Protein AF-A0A257TPH6-F1 (afdb_monomer)

Secondary structure (DSSP, 8-state):
--PPPHHHHHHHHSTT-HHHHHHHHHHHHHHHHHHHHHTT--HHHHHHHHHHHHHHHHHHGGG----TTS-HHHHHHHHHHHHHHHHHHS-STT-SS----------HHHHHHHHHHHHHHHHHHHHTGGGS-HHHHHHHHHHHHH---HHHHHHHTT--HHHHHHHHHTTT-

pLDDT: mean 80.3, std 13.74, range [33.44, 95.75]

Radius of gyration: 19.5 Å; Cα contacts (8 Å, |Δi|>4): 98; chains: 1; bounding box: 46×44×51 Å

Foldseek 3Di:
DPAPPPVLLVLLLDPPSVVSVVVVCVLVLVLQLQLCVLQPDDNVRSNVLSVQLSVVCNVCSNVDDDDPVQGPLNVSLVSSVVSVVVVVPPPPPPDPPPDPPPPPRPPSVVSSVVSNVLSVVVVVLVVCLVVDDVLLSQLVCCCSVVVDDSVVSCVVSVHDSVVSVVRVVVVVD

Sequence (173 aa):
MDTTPITLLERLRTPGDEDAWRQLVALVTPLLLAWARRVGMRREDAADLAQDVLAVLVQKLPTFDYDPAQSFRAWLKTIAMNKWRERLRRPAAQSLDGHLDRLAAPDAEAAWENEYRFQLVLRAFEAIKDDFQPRTWQACRELVVRGRDVNQVTAELGMSADALRKELEGMLE

Nearest PDB structures (foldseek):
  2q1z-assembly1_A  TM=4.592E-01  e=8.677E-03  Cereibacter sphaeroides 2.4.1
  2q1z-assembly2_C  TM=4.893E-01  e=1.799E-02  Cereibacter sphaeroides 2.4.1
  8x6g-assembly1_H  TM=4.979E-01  e=1.604E-01  Staphylococcus aureus
  7xl3-assembly1_F  TM=4.632E-01  e=4.453E-01  Pseudomonas aeruginosa PAO1

Structure (mmCIF, N/CA/C/O backbone):
data_AF-A0A257TPH6-F1
#
_entry.id   AF-A0A257TPH6-F1
#
loop_
_atom_site.group_PDB
_atom_site.id
_atom_site.type_symbol
_atom_site.label_atom_id
_atom_site.label_alt_id
_atom_site.label_comp_id
_atom_site.label_asym_id
_atom_site.label_entity_id
_atom_site.label_seq_id
_atom_site.pdbx_PDB_ins_code
_atom_site.Cartn_x
_atom_site.Cartn_y
_atom_site.Cartn_z
_atom_site.occupancy
_atom_site.B_iso_or_e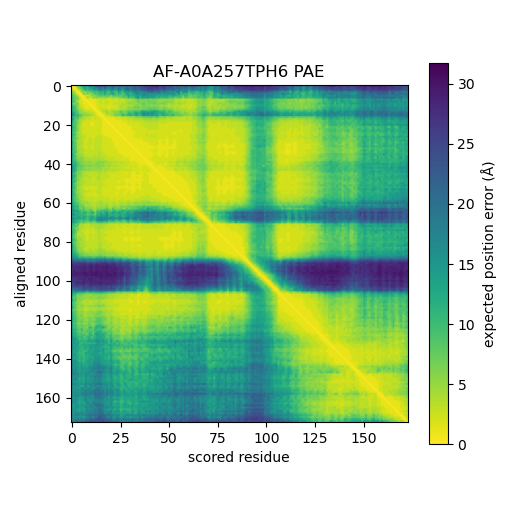quiv
_atom_site.auth_seq_id
_atom_site.auth_comp_id
_atom_site.auth_asym_id
_atom_site.auth_atom_id
_atom_site.pdbx_PDB_model_num
ATOM 1 N N . MET A 1 1 ? 9.551 -7.840 11.491 1.00 33.44 1 MET A N 1
ATOM 2 C CA . MET A 1 1 ? 9.971 -8.468 10.218 1.00 33.44 1 MET A CA 1
ATOM 3 C C . MET A 1 1 ? 8.707 -8.639 9.398 1.00 33.44 1 MET A C 1
ATOM 5 O O . MET A 1 1 ? 8.120 -9.709 9.403 1.00 33.44 1 MET A O 1
ATOM 9 N N . ASP A 1 2 ? 8.244 -7.566 8.757 1.00 48.28 2 ASP A N 1
ATOM 10 C CA . ASP A 1 2 ? 6.961 -7.584 8.039 1.00 48.28 2 ASP A CA 1
ATOM 11 C C . ASP A 1 2 ? 7.231 -7.917 6.580 1.00 48.28 2 ASP A C 1
ATOM 13 O O . ASP A 1 2 ? 7.158 -7.079 5.675 1.00 48.28 2 ASP A O 1
ATOM 17 N N . THR A 1 3 ? 7.701 -9.145 6.409 1.00 53.28 3 THR A N 1
ATOM 18 C CA . THR A 1 3 ? 8.107 -9.738 5.147 1.00 53.28 3 THR A CA 1
ATOM 19 C C . THR A 1 3 ? 6.836 -10.140 4.411 1.00 53.28 3 THR A C 1
ATOM 21 O O . THR A 1 3 ? 5.959 -10.783 4.983 1.00 53.28 3 THR A O 1
ATOM 24 N N . THR A 1 4 ? 6.713 -9.772 3.133 1.00 63.94 4 THR A N 1
ATOM 25 C CA . THR A 1 4 ? 5.775 -10.478 2.246 1.00 63.94 4 THR A CA 1
ATOM 26 C C . THR A 1 4 ? 6.001 -11.976 2.448 1.00 63.94 4 THR A C 1
ATOM 28 O O . THR A 1 4 ? 7.172 -12.368 2.424 1.00 63.94 4 THR A O 1
ATOM 31 N N . PRO A 1 5 ? 4.956 -12.782 2.725 1.00 67.75 5 PRO A N 1
ATOM 32 C CA . PRO A 1 5 ? 5.153 -14.172 3.107 1.00 67.75 5 PRO A CA 1
ATOM 33 C C . PRO A 1 5 ? 6.067 -14.852 2.094 1.00 67.75 5 PRO A C 1
ATOM 35 O O . PRO A 1 5 ? 5.827 -14.753 0.891 1.00 67.75 5 PRO A O 1
ATOM 38 N N . ILE A 1 6 ? 7.129 -15.499 2.575 1.00 68.50 6 ILE A N 1
ATOM 39 C CA . ILE A 1 6 ? 8.114 -16.182 1.721 1.00 68.50 6 ILE A CA 1
ATOM 40 C C . ILE A 1 6 ? 7.392 -17.154 0.774 1.00 68.50 6 ILE A C 1
ATOM 42 O O . ILE A 1 6 ? 7.672 -17.181 -0.420 1.00 68.50 6 ILE A O 1
ATOM 46 N N . THR A 1 7 ? 6.343 -17.806 1.281 1.00 76.19 7 THR A N 1
ATOM 47 C CA . THR A 1 7 ? 5.446 -18.690 0.529 1.00 76.19 7 THR A CA 1
ATOM 48 C C . THR A 1 7 ? 4.732 -18.010 -0.645 1.00 76.19 7 THR A C 1
ATOM 50 O O . THR A 1 7 ? 4.497 -18.647 -1.668 1.00 76.19 7 THR A O 1
ATOM 53 N N . LEU A 1 8 ? 4.395 -16.718 -0.555 1.00 81.31 8 LEU A N 1
ATOM 54 C CA . LEU A 1 8 ? 3.808 -15.971 -1.671 1.00 81.31 8 LEU A CA 1
ATOM 55 C C . LEU A 1 8 ? 4.863 -15.657 -2.740 1.00 81.31 8 LEU A C 1
ATOM 57 O O . LEU A 1 8 ? 4.587 -15.800 -3.928 1.00 81.31 8 LEU A O 1
ATOM 61 N N . LEU A 1 9 ? 6.069 -15.252 -2.330 1.00 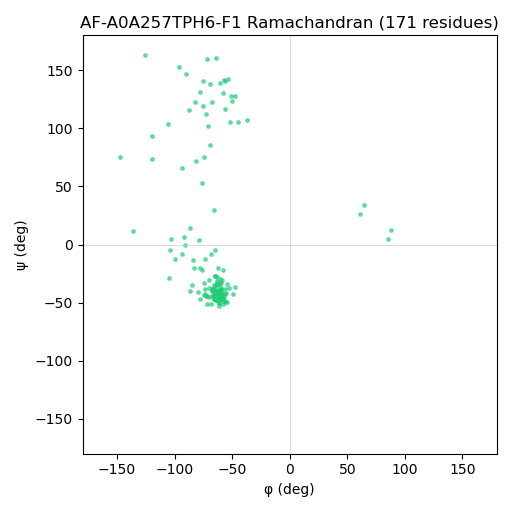80.25 9 LEU A N 1
ATOM 62 C CA . LEU A 1 9 ? 7.167 -14.954 -3.257 1.00 80.25 9 LEU A CA 1
ATOM 63 C C . LEU A 1 9 ? 7.630 -16.204 -4.014 1.00 80.25 9 LEU A C 1
ATOM 65 O O . LEU A 1 9 ? 7.891 -16.128 -5.211 1.00 80.25 9 LEU A O 1
ATOM 69 N N . GLU A 1 10 ? 7.672 -17.358 -3.350 1.00 81.50 10 GLU A N 1
ATOM 70 C CA . GLU A 1 10 ? 7.958 -18.651 -3.980 1.00 81.50 10 GLU A CA 1
ATOM 71 C C . GLU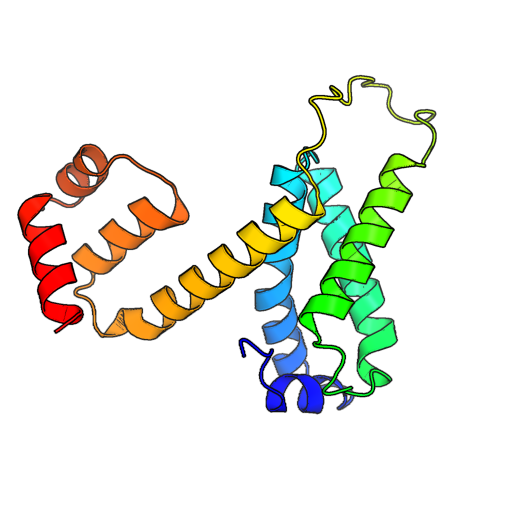 A 1 10 ? 6.892 -19.027 -5.015 1.00 81.50 10 GLU A C 1
ATOM 73 O O . GLU A 1 10 ? 7.219 -19.386 -6.147 1.00 81.50 10 GLU A O 1
ATOM 78 N N . ARG A 1 11 ? 5.610 -18.876 -4.667 1.00 84.56 11 ARG A N 1
ATOM 79 C CA . ARG A 1 11 ? 4.493 -19.148 -5.582 1.00 84.56 11 ARG A CA 1
ATOM 80 C C . ARG A 1 11 ? 4.503 -18.252 -6.817 1.00 84.56 11 ARG A C 1
ATOM 82 O O . ARG A 1 11 ? 4.284 -18.742 -7.918 1.00 84.56 11 ARG A O 1
ATOM 89 N N . LEU A 1 12 ? 4.852 -16.973 -6.666 1.00 84.31 12 LEU A N 1
ATOM 90 C CA . LEU A 1 12 ? 4.974 -16.021 -7.780 1.00 84.31 12 LEU A CA 1
ATOM 91 C C . LEU A 1 12 ? 6.061 -16.394 -8.803 1.00 84.31 12 LEU A C 1
ATOM 93 O O . LEU A 1 12 ? 6.011 -15.921 -9.939 1.00 84.31 12 LEU A O 1
ATOM 97 N N . ARG A 1 13 ? 7.032 -17.239 -8.429 1.00 81.19 13 ARG A N 1
ATOM 98 C CA . ARG A 1 13 ? 8.037 -17.777 -9.361 1.00 81.19 13 ARG A CA 1
ATOM 99 C C . ARG A 1 13 ? 7.491 -18.913 -10.220 1.00 81.19 13 ARG A C 1
ATOM 101 O O . ARG A 1 13 ? 8.064 -19.199 -11.268 1.00 81.19 13 ARG A O 1
ATOM 108 N N . THR A 1 14 ? 6.407 -19.555 -9.790 1.00 80.81 14 THR A N 1
ATOM 109 C CA . THR A 1 14 ? 5.763 -20.624 -10.553 1.00 80.81 14 THR A CA 1
ATOM 110 C C . THR A 1 14 ? 4.981 -20.003 -11.712 1.00 80.81 14 THR A C 1
ATOM 112 O O . THR A 1 14 ? 4.067 -19.206 -11.475 1.00 80.81 14 THR A O 1
ATOM 115 N N . PRO A 1 15 ? 5.307 -20.331 -12.976 1.00 76.81 15 PRO A N 1
ATOM 116 C CA . PRO A 1 15 ? 4.555 -19.823 -14.115 1.00 76.81 15 PRO A CA 1
ATOM 117 C C . PRO A 1 15 ? 3.078 -20.220 -14.011 1.00 76.81 15 PRO A C 1
ATOM 119 O O . PRO A 1 15 ? 2.764 -21.387 -13.797 1.00 76.81 15 PRO A O 1
ATOM 122 N N . GLY A 1 16 ? 2.176 -19.253 -14.183 1.00 78.12 16 GLY A N 1
ATOM 123 C CA . GLY A 1 16 ? 0.733 -19.508 -14.222 1.00 78.12 16 GLY A CA 1
ATOM 124 C C . GLY A 1 16 ? 0.010 -19.560 -12.869 1.00 78.12 16 GLY A C 1
ATOM 125 O O . GLY A 1 16 ? -1.190 -19.818 -12.871 1.00 78.12 16 GLY A O 1
ATOM 126 N N . ASP A 1 17 ? 0.662 -19.280 -11.730 1.00 86.75 17 ASP A N 1
ATOM 127 C CA . ASP A 1 17 ? -0.044 -19.121 -10.440 1.00 86.75 17 ASP A CA 1
ATOM 128 C C . ASP A 1 17 ? -0.781 -17.768 -10.384 1.00 86.75 17 ASP A C 1
ATOM 130 O O . ASP A 1 17 ? -0.344 -16.795 -9.763 1.00 86.75 17 ASP A O 1
ATOM 134 N N . GLU A 1 18 ? -1.908 -17.685 -11.091 1.00 87.94 18 GLU A N 1
ATOM 135 C CA . GLU A 1 18 ? -2.722 -16.471 -11.161 1.00 87.94 18 GLU A CA 1
ATOM 136 C C . GLU A 1 18 ? -3.245 -16.021 -9.792 1.00 87.94 18 GLU A C 1
ATOM 138 O O . GLU A 1 18 ? -3.435 -14.825 -9.575 1.00 87.94 18 GLU A O 1
ATOM 143 N N . ASP A 1 19 ? -3.473 -16.949 -8.859 1.00 89.00 19 ASP A N 1
ATOM 144 C CA . ASP A 1 19 ? -3.924 -16.622 -7.506 1.00 89.00 19 ASP A CA 1
ATOM 145 C C . ASP A 1 19 ? -2.851 -15.877 -6.721 1.00 89.00 19 ASP A C 1
ATOM 147 O O . ASP A 1 19 ? -3.147 -14.866 -6.079 1.00 89.00 19 ASP A O 1
ATOM 151 N N . ALA A 1 20 ? -1.599 -16.327 -6.798 1.00 86.31 20 ALA A N 1
ATOM 152 C CA . ALA A 1 20 ? -0.478 -15.618 -6.194 1.00 86.31 20 ALA A CA 1
ATOM 153 C C . ALA A 1 20 ? -0.333 -14.208 -6.790 1.00 86.31 20 ALA A C 1
ATOM 155 O O . ALA A 1 20 ? -0.144 -13.236 -6.052 1.00 86.31 20 ALA A O 1
ATOM 156 N N . TRP A 1 21 ? -0.514 -14.065 -8.106 1.00 88.75 21 TRP A N 1
ATOM 157 C CA . TRP A 1 21 ? -0.517 -12.760 -8.772 1.00 88.75 21 TRP A CA 1
ATOM 158 C C . TRP A 1 21 ? -1.682 -11.869 -8.333 1.00 88.75 21 TRP A C 1
ATOM 160 O O . TRP A 1 21 ? -1.463 -10.695 -8.026 1.00 88.75 21 TRP A O 1
ATOM 170 N N . ARG A 1 22 ? -2.904 -12.407 -8.229 1.00 90.31 22 ARG A N 1
ATOM 171 C CA . ARG A 1 22 ? -4.072 -11.678 -7.704 1.00 90.31 22 ARG A CA 1
ATOM 172 C C . ARG A 1 22 ? -3.815 -11.166 -6.290 1.00 90.31 22 ARG A C 1
ATOM 174 O O . ARG A 1 22 ? -4.081 -9.997 -6.008 1.00 90.31 22 ARG A O 1
ATOM 181 N N . GLN A 1 23 ? -3.250 -12.008 -5.425 1.00 88.25 23 GLN A N 1
ATOM 182 C CA . GLN A 1 23 ? -2.881 -11.619 -4.064 1.00 88.25 23 GLN A CA 1
ATOM 183 C C . GLN A 1 23 ? -1.828 -10.509 -4.072 1.00 88.25 23 GLN A C 1
ATOM 185 O O . GLN A 1 23 ? -2.017 -9.488 -3.416 1.00 88.25 23 GLN A O 1
ATOM 190 N N . LEU A 1 24 ? -0.760 -10.639 -4.861 1.00 88.19 24 LEU A N 1
ATOM 191 C CA . LEU A 1 24 ? 0.267 -9.603 -4.964 1.00 88.19 24 LEU A CA 1
ATOM 192 C C . LEU A 1 24 ? -0.309 -8.256 -5.418 1.00 88.19 24 LEU A C 1
ATOM 194 O O . LEU A 1 24 ? -0.020 -7.225 -4.809 1.00 88.19 24 LEU A O 1
ATOM 198 N N . VAL A 1 25 ? -1.131 -8.255 -6.468 1.00 90.81 25 VAL A N 1
ATOM 199 C CA . VAL A 1 25 ? -1.758 -7.039 -7.004 1.00 90.81 25 VAL A CA 1
ATOM 200 C C . VAL A 1 25 ? -2.652 -6.385 -5.950 1.00 90.81 25 VAL A C 1
ATOM 202 O O . VAL A 1 25 ? -2.573 -5.168 -5.767 1.00 90.81 25 VAL A O 1
ATOM 205 N N . ALA A 1 26 ? -3.441 -7.171 -5.212 1.00 88.31 26 ALA A N 1
ATOM 206 C CA . ALA A 1 26 ? -4.276 -6.676 -4.118 1.00 88.31 26 ALA A CA 1
ATOM 207 C C . ALA A 1 26 ? -3.450 -6.064 -2.971 1.00 88.31 26 ALA A C 1
ATOM 209 O O . ALA A 1 26 ? -3.891 -5.108 -2.335 1.00 88.31 26 ALA A O 1
ATOM 210 N N . LEU A 1 27 ? -2.234 -6.566 -2.732 1.00 86.31 27 LEU A N 1
ATOM 211 C CA . LEU A 1 27 ? -1.329 -6.027 -1.717 1.00 86.31 27 LEU A CA 1
ATOM 212 C C . LEU A 1 27 ? -0.629 -4.742 -2.193 1.00 86.31 27 LEU A C 1
ATOM 214 O O . LEU A 1 27 ? -0.540 -3.763 -1.452 1.00 86.31 27 LEU A O 1
ATOM 218 N N . VAL A 1 28 ? -0.097 -4.731 -3.411 1.00 89.50 28 VAL A N 1
ATOM 219 C CA . VAL A 1 28 ? 0.806 -3.669 -3.878 1.00 89.50 28 VAL A CA 1
ATOM 220 C C . VAL A 1 28 ? 0.045 -2.462 -4.427 1.00 89.50 28 VAL A C 1
ATOM 222 O O . VAL A 1 28 ? 0.470 -1.326 -4.223 1.00 89.50 28 VAL A O 1
ATOM 225 N N . THR A 1 29 ? -1.098 -2.671 -5.080 1.00 92.75 29 THR A N 1
ATOM 226 C CA . THR A 1 29 ? -1.828 -1.583 -5.754 1.00 92.75 29 THR A CA 1
ATOM 227 C C . THR A 1 29 ? -2.303 -0.487 -4.791 1.00 92.75 29 THR A C 1
ATOM 229 O O . THR A 1 29 ? -2.040 0.684 -5.074 1.00 92.75 29 THR A O 1
ATOM 232 N N . PRO A 1 30 ? -2.942 -0.793 -3.640 1.00 91.12 30 PRO A N 1
ATOM 233 C CA . PRO A 1 30 ? -3.385 0.242 -2.702 1.00 91.12 30 PRO A CA 1
ATOM 234 C C . PRO A 1 30 ? -2.222 1.076 -2.152 1.00 91.12 30 PRO A C 1
ATOM 236 O O . PRO A 1 30 ? -2.322 2.301 -2.114 1.00 91.12 30 PRO A O 1
ATOM 239 N N . LEU A 1 31 ? -1.100 0.421 -1.823 1.00 92.62 31 LEU A N 1
ATOM 240 C CA . LEU A 1 31 ? 0.140 1.065 -1.379 1.00 92.62 31 LEU A CA 1
ATOM 241 C C . LEU A 1 31 ? 0.657 2.061 -2.423 1.00 92.62 31 LEU A C 1
ATOM 243 O O . LEU A 1 31 ? 0.916 3.216 -2.092 1.00 92.62 31 LEU A O 1
ATOM 247 N N . LEU A 1 32 ? 0.775 1.638 -3.687 1.00 94.19 32 LEU A N 1
ATOM 248 C CA . LEU A 1 32 ? 1.278 2.495 -4.764 1.00 94.19 32 LEU A CA 1
ATOM 249 C C . LEU A 1 32 ? 0.370 3.701 -5.004 1.00 94.19 32 LEU A C 1
ATOM 251 O O . LEU A 1 32 ? 0.862 4.823 -5.087 1.00 94.19 32 LEU A O 1
ATOM 255 N N . LEU A 1 33 ? -0.946 3.490 -5.078 1.00 93.44 33 LEU A N 1
ATOM 256 C CA . LEU A 1 33 ? -1.906 4.565 -5.333 1.00 93.44 33 LEU A CA 1
ATOM 257 C C . LEU A 1 33 ? -1.956 5.582 -4.189 1.00 93.44 33 LEU A C 1
ATOM 259 O O . LEU A 1 33 ? -2.040 6.785 -4.438 1.00 93.44 33 LEU A O 1
ATOM 263 N N . ALA A 1 34 ? -1.929 5.118 -2.940 1.00 90.31 34 ALA A N 1
ATOM 264 C CA . ALA A 1 34 ? -1.965 5.993 -1.776 1.00 90.31 34 ALA A CA 1
ATOM 265 C C . ALA A 1 34 ? -0.659 6.780 -1.622 1.00 90.31 34 ALA A C 1
ATOM 267 O O . ALA A 1 34 ? -0.696 8.002 -1.458 1.00 90.31 34 ALA A O 1
ATOM 268 N N . TRP A 1 35 ? 0.489 6.114 -1.774 1.00 93.75 35 TRP A N 1
ATOM 269 C CA . TRP A 1 35 ? 1.788 6.778 -1.782 1.00 93.75 35 TRP A CA 1
ATOM 270 C C . TRP A 1 35 ? 1.875 7.818 -2.904 1.00 93.75 35 TRP A C 1
ATOM 272 O O . TRP A 1 35 ? 2.262 8.958 -2.651 1.00 93.75 35 TRP A O 1
ATOM 282 N N . ALA A 1 36 ? 1.443 7.463 -4.117 1.00 91.44 36 ALA A N 1
ATOM 283 C CA . ALA A 1 36 ? 1.484 8.354 -5.267 1.00 91.44 36 ALA A CA 1
ATOM 284 C C . ALA A 1 36 ? 0.686 9.648 -5.037 1.00 91.44 36 ALA A C 1
ATOM 286 O O . ALA A 1 36 ? 1.171 10.746 -5.310 1.00 91.44 36 ALA A O 1
ATOM 287 N N . ARG A 1 37 ? -0.516 9.531 -4.463 1.00 88.75 37 ARG A N 1
ATOM 288 C CA . ARG A 1 37 ? -1.326 10.695 -4.074 1.00 88.75 37 ARG A CA 1
ATOM 289 C C . ARG A 1 37 ? -0.638 11.539 -3.005 1.00 88.75 37 ARG A C 1
ATOM 291 O O . ARG A 1 37 ? -0.665 12.760 -3.102 1.00 88.75 37 ARG A O 1
ATOM 298 N N . ARG A 1 38 ? 0.007 10.913 -2.012 1.00 86.88 38 ARG A N 1
ATOM 299 C CA . ARG A 1 38 ? 0.738 11.645 -0.963 1.00 86.88 38 ARG A CA 1
ATOM 300 C C . ARG A 1 38 ? 1.914 12.446 -1.504 1.00 86.88 38 ARG A C 1
ATOM 302 O O . ARG A 1 38 ? 2.176 13.518 -0.980 1.00 86.88 38 ARG A O 1
ATOM 309 N N . VAL A 1 39 ? 2.588 11.968 -2.548 1.00 88.38 39 VAL A N 1
ATOM 310 C CA . VAL A 1 39 ? 3.670 12.719 -3.212 1.00 88.38 39 VAL A CA 1
ATOM 311 C C . VAL A 1 39 ? 3.163 13.679 -4.299 1.00 88.38 39 VAL A C 1
ATOM 313 O O . VAL A 1 39 ? 3.955 14.175 -5.096 1.00 88.38 39 VAL A O 1
ATOM 316 N N . GLY A 1 40 ? 1.854 13.953 -4.332 1.00 85.25 40 GLY A N 1
ATOM 317 C CA . GLY A 1 40 ? 1.250 15.000 -5.157 1.00 85.25 40 GLY A CA 1
ATOM 318 C C . GLY A 1 40 ? 0.849 14.583 -6.574 1.00 85.25 40 GLY A C 1
ATOM 319 O O . GLY A 1 40 ? 0.549 15.452 -7.388 1.00 85.25 40 GLY A O 1
ATOM 320 N N . MET A 1 41 ? 0.827 13.287 -6.909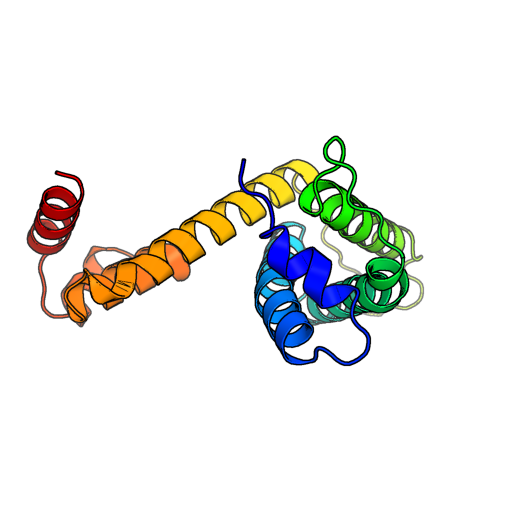 1.00 87.81 41 MET A N 1
ATOM 321 C CA . MET A 1 41 ? 0.350 12.857 -8.230 1.00 87.81 41 MET A CA 1
ATOM 322 C C . MET A 1 41 ? -1.173 12.928 -8.340 1.00 87.81 41 MET A C 1
ATOM 324 O O . MET A 1 41 ? -1.910 12.541 -7.426 1.00 87.81 41 MET A O 1
ATOM 328 N N . ARG A 1 42 ? -1.644 13.354 -9.518 1.00 87.69 42 ARG A N 1
ATOM 329 C CA . ARG A 1 42 ? -3.057 13.265 -9.895 1.00 87.69 42 ARG A CA 1
ATOM 330 C C . ARG A 1 42 ? -3.484 11.802 -9.984 1.00 87.69 42 ARG A C 1
ATOM 332 O O . ARG A 1 42 ? -2.667 10.893 -10.111 1.00 87.69 42 ARG A O 1
ATOM 339 N N . ARG A 1 43 ? -4.796 11.568 -9.920 1.00 84.50 43 ARG A N 1
ATOM 340 C CA . ARG A 1 43 ? -5.371 10.215 -9.906 1.00 84.50 43 ARG A CA 1
ATOM 341 C C . ARG A 1 43 ? -4.946 9.372 -11.114 1.00 84.50 43 ARG A C 1
ATOM 343 O O . ARG A 1 43 ? -4.654 8.196 -10.928 1.00 84.50 43 ARG A O 1
ATOM 350 N N . GLU A 1 44 ? -4.938 9.966 -12.302 1.00 87.06 44 GLU A N 1
ATOM 351 C CA . GLU A 1 44 ? -4.562 9.305 -13.559 1.00 87.06 44 GLU A CA 1
ATOM 352 C C . GLU A 1 44 ? -3.068 8.968 -13.563 1.00 87.06 44 GLU A C 1
ATOM 354 O O . GLU A 1 44 ? -2.699 7.803 -13.671 1.00 87.06 44 GLU A O 1
ATOM 359 N N . ASP A 1 45 ? -2.223 9.957 -13.255 1.00 88.19 45 ASP A N 1
ATOM 360 C CA . ASP A 1 45 ? -0.771 9.783 -13.142 1.00 88.19 45 ASP A CA 1
ATOM 361 C C . ASP A 1 45 ? -0.384 8.696 -12.116 1.00 88.19 45 ASP A C 1
ATOM 363 O O . ASP A 1 45 ? 0.549 7.920 -12.335 1.00 88.19 45 ASP A O 1
ATOM 367 N N . ALA A 1 46 ? -1.116 8.616 -10.999 1.00 90.81 46 ALA A N 1
ATOM 368 C CA . ALA A 1 46 ? -0.932 7.594 -9.972 1.00 90.81 46 ALA A CA 1
ATOM 369 C C . ALA A 1 46 ? -1.319 6.188 -10.459 1.00 90.81 46 ALA A C 1
ATOM 371 O O . ALA A 1 46 ? -0.643 5.216 -10.116 1.00 90.81 46 ALA A O 1
ATOM 372 N N . ALA A 1 47 ? -2.398 6.068 -11.239 1.00 91.25 47 ALA A N 1
ATOM 373 C CA . ALA A 1 47 ? -2.826 4.795 -11.812 1.00 91.25 47 ALA A CA 1
ATOM 374 C C . ALA A 1 47 ? -1.811 4.285 -12.841 1.00 91.25 47 ALA A C 1
ATOM 376 O O . ALA A 1 47 ? -1.408 3.123 -12.772 1.00 91.25 47 ALA A O 1
ATOM 377 N N . ASP A 1 48 ? -1.326 5.164 -13.715 1.00 93.19 48 ASP A N 1
ATOM 378 C CA . ASP A 1 48 ? -0.315 4.816 -14.712 1.00 93.19 48 ASP A CA 1
ATOM 379 C C . ASP A 1 48 ? 1.010 4.419 -14.053 1.00 93.19 48 ASP A C 1
ATOM 381 O O . ASP A 1 48 ? 1.658 3.456 -14.458 1.00 93.19 48 ASP A O 1
ATOM 385 N N . LEU A 1 49 ? 1.417 5.130 -12.996 1.00 94.12 49 LEU A N 1
ATOM 386 C CA . LEU A 1 49 ? 2.592 4.756 -12.215 1.00 94.12 49 LEU A CA 1
ATOM 387 C C . LEU A 1 49 ? 2.435 3.360 -11.604 1.00 94.12 49 LEU A C 1
ATOM 389 O O . LEU A 1 49 ? 3.379 2.570 -11.629 1.00 94.12 49 LEU A O 1
ATOM 393 N N . ALA A 1 50 ? 1.263 3.052 -11.044 1.00 94.81 50 ALA A N 1
ATOM 394 C CA . ALA A 1 50 ? 1.006 1.738 -10.474 1.00 94.81 50 ALA A CA 1
ATOM 395 C C . ALA A 1 50 ? 1.107 0.641 -11.544 1.00 94.81 50 ALA A C 1
ATOM 397 O O . ALA A 1 50 ? 1.743 -0.384 -11.298 1.00 94.81 50 ALA A O 1
ATOM 398 N N . GLN A 1 51 ? 0.564 0.876 -12.741 1.00 94.12 51 GLN A N 1
ATOM 399 C CA . GLN A 1 51 ? 0.696 -0.041 -13.875 1.00 94.12 51 GLN A CA 1
ATOM 400 C C . GLN A 1 51 ? 2.157 -0.243 -14.292 1.00 94.12 51 GLN A C 1
ATOM 402 O O . G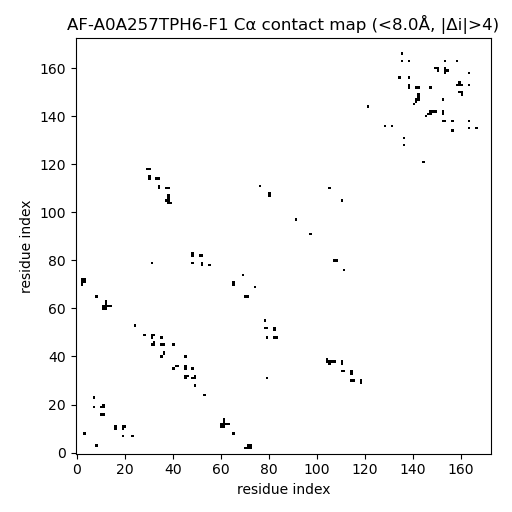LN A 1 51 ? 2.584 -1.385 -14.441 1.00 94.12 51 GLN A O 1
ATOM 407 N N . ASP A 1 52 ? 2.947 0.828 -14.406 1.00 95.75 52 ASP A N 1
ATOM 408 C CA . ASP A 1 52 ? 4.371 0.736 -14.749 1.00 95.75 52 ASP A CA 1
ATOM 409 C C . ASP A 1 52 ? 5.155 -0.107 -13.738 1.00 95.75 52 ASP A C 1
ATOM 411 O O . ASP A 1 52 ? 6.006 -0.917 -14.112 1.00 95.75 52 ASP A O 1
ATOM 415 N N . VAL A 1 53 ? 4.890 0.083 -12.443 1.00 95.56 53 VAL A N 1
ATOM 416 C CA . VAL A 1 53 ? 5.535 -0.696 -11.380 1.00 95.56 53 VAL A CA 1
ATOM 417 C C . VAL A 1 53 ? 5.108 -2.161 -11.466 1.00 95.56 53 VAL A C 1
ATOM 419 O O . VAL A 1 53 ? 5.968 -3.039 -11.437 1.00 95.56 53 VAL A O 1
ATOM 422 N N . LEU A 1 54 ? 3.810 -2.440 -11.620 1.00 93.62 54 LEU A N 1
ATOM 423 C CA . LEU A 1 54 ? 3.289 -3.802 -11.771 1.00 93.62 54 LEU A CA 1
ATOM 424 C C . LEU A 1 54 ? 3.872 -4.504 -13.007 1.00 93.62 54 LEU A C 1
ATOM 426 O O . LEU A 1 54 ? 4.242 -5.672 -12.921 1.00 93.62 54 LEU A O 1
ATOM 430 N N . ALA A 1 55 ? 4.041 -3.796 -14.126 1.00 94.50 55 ALA A N 1
ATOM 431 C CA . ALA A 1 55 ? 4.678 -4.332 -15.326 1.00 94.50 55 ALA A CA 1
ATOM 432 C C . ALA A 1 55 ? 6.141 -4.734 -15.070 1.00 94.50 55 ALA A C 1
ATOM 434 O O . ALA A 1 55 ? 6.577 -5.802 -15.506 1.00 94.50 55 ALA A O 1
ATOM 435 N N . VAL A 1 56 ? 6.893 -3.928 -14.310 1.00 93.25 56 VAL A N 1
ATOM 436 C CA . VAL A 1 56 ? 8.259 -4.287 -13.888 1.00 93.25 56 VAL A CA 1
ATOM 437 C C . VAL A 1 56 ? 8.245 -5.521 -12.986 1.00 93.25 56 VAL A C 1
ATOM 439 O O . VAL A 1 56 ? 9.089 -6.400 -13.156 1.00 93.25 56 VAL A O 1
ATOM 442 N N . LEU A 1 57 ? 7.289 -5.620 -12.057 1.00 90.56 57 LEU A N 1
ATOM 443 C CA . LEU A 1 57 ? 7.154 -6.793 -11.192 1.00 90.56 57 LEU A CA 1
ATOM 444 C C . LEU A 1 57 ? 6.903 -8.061 -12.011 1.00 90.56 57 LEU A C 1
ATOM 446 O O . LEU A 1 57 ? 7.622 -9.032 -11.812 1.00 90.56 57 LEU A O 1
ATOM 450 N N . VAL A 1 58 ? 5.979 -8.041 -12.976 1.00 89.06 58 VAL A N 1
ATOM 451 C CA . VAL A 1 58 ? 5.712 -9.179 -13.881 1.00 89.06 58 VAL A CA 1
ATOM 452 C C . VAL A 1 58 ? 6.973 -9.635 -14.614 1.00 89.06 58 VAL A C 1
ATOM 454 O O . VAL A 1 58 ? 7.232 -10.831 -14.713 1.00 89.06 58 VAL A O 1
ATOM 457 N N . GLN A 1 59 ? 7.797 -8.697 -15.082 1.00 89.06 59 GLN A N 1
ATOM 458 C CA . GLN A 1 59 ? 9.025 -9.021 -15.811 1.00 89.06 59 GLN A CA 1
ATOM 459 C C . GLN A 1 59 ? 10.157 -9.536 -14.913 1.00 89.06 59 GLN A C 1
ATOM 461 O O . GLN A 1 59 ? 10.988 -10.316 -15.371 1.00 89.06 59 GLN A O 1
ATOM 466 N N . LYS A 1 60 ? 10.248 -9.057 -13.667 1.00 87.44 60 LYS A N 1
ATOM 467 C CA . LYS A 1 60 ? 11.420 -9.279 -12.805 1.00 87.44 60 LYS A CA 1
ATOM 468 C C . LYS A 1 60 ? 11.201 -10.307 -11.700 1.00 87.44 60 LYS A C 1
ATOM 470 O O . LYS A 1 60 ? 12.172 -10.949 -11.313 1.00 87.44 60 LYS A O 1
ATOM 475 N N . LEU A 1 61 ? 9.972 -10.481 -11.207 1.00 83.81 61 LEU A N 1
ATOM 476 C CA . LEU A 1 61 ? 9.650 -11.429 -10.132 1.00 83.81 61 LEU A CA 1
ATOM 477 C C . LEU A 1 61 ? 9.964 -12.893 -10.458 1.00 83.81 61 LEU A C 1
ATOM 479 O O . LEU A 1 61 ? 10.493 -13.560 -9.573 1.00 83.81 61 LEU A O 1
ATOM 483 N N . PRO A 1 62 ? 9.728 -13.408 -11.681 1.00 80.94 62 PRO A N 1
ATOM 484 C CA . PRO A 1 62 ? 10.061 -14.800 -11.995 1.00 80.94 62 PRO A CA 1
ATOM 485 C C . PRO A 1 62 ? 11.549 -15.126 -11.796 1.00 80.94 62 PRO A C 1
ATOM 487 O O . PRO A 1 62 ? 11.909 -16.247 -11.444 1.00 80.94 62 PRO A O 1
ATOM 490 N N . THR A 1 63 ? 12.413 -14.126 -11.990 1.00 79.25 63 THR A N 1
ATOM 491 C CA . THR A 1 63 ? 13.869 -14.210 -11.804 1.00 79.25 63 THR A CA 1
ATOM 492 C C . THR A 1 63 ? 14.348 -13.558 -10.508 1.00 79.25 63 THR A C 1
ATOM 494 O O . THR A 1 63 ? 15.551 -13.408 -10.315 1.00 79.25 63 THR A O 1
ATOM 497 N N . PHE A 1 64 ? 13.434 -13.091 -9.654 1.00 74.50 64 PHE A N 1
ATOM 498 C CA . PHE A 1 64 ? 13.795 -12.427 -8.412 1.00 74.50 64 PHE A CA 1
ATOM 499 C C . PHE A 1 64 ? 14.313 -13.480 -7.440 1.00 74.50 64 PHE A C 1
ATOM 501 O O . PHE A 1 64 ? 13.565 -14.354 -6.996 1.00 74.50 64 PHE A O 1
ATOM 508 N N . ASP A 1 65 ? 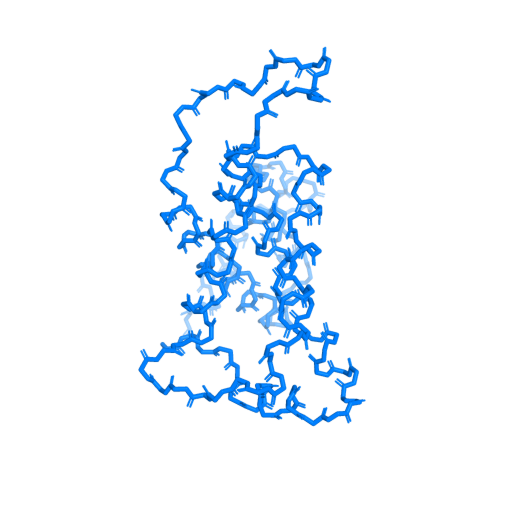15.606 -13.404 -7.146 1.00 67.81 65 ASP A N 1
ATOM 509 C CA . ASP A 1 65 ? 16.203 -14.227 -6.111 1.00 67.81 65 ASP A CA 1
ATOM 510 C C . ASP A 1 65 ? 15.938 -13.567 -4.760 1.00 67.81 65 ASP A C 1
ATOM 512 O O . ASP A 1 65 ? 16.234 -12.385 -4.562 1.00 67.81 65 ASP A O 1
ATOM 516 N N . TYR A 1 66 ? 15.297 -14.306 -3.859 1.00 61.78 66 TYR A N 1
ATOM 517 C CA . TYR A 1 66 ? 14.975 -13.796 -2.536 1.00 61.78 66 TYR A CA 1
ATOM 518 C C . TYR A 1 66 ? 16.273 -13.678 -1.739 1.00 61.78 66 TYR A C 1
ATOM 520 O O . TYR A 1 66 ? 16.795 -14.666 -1.231 1.00 61.78 66 TYR A O 1
ATOM 528 N N . ASP A 1 67 ? 16.783 -12.456 -1.635 1.00 62.34 67 ASP A N 1
ATOM 529 C CA . ASP A 1 67 ? 17.901 -12.121 -0.765 1.00 62.34 67 ASP A CA 1
ATOM 530 C C . ASP A 1 67 ? 17.359 -11.775 0.638 1.00 62.34 67 ASP A C 1
ATOM 532 O O . ASP A 1 67 ? 16.652 -10.775 0.795 1.00 62.34 67 ASP A O 1
ATOM 536 N N . PRO A 1 68 ? 17.686 -12.548 1.691 1.00 55.09 68 PRO A N 1
ATOM 537 C CA . PRO A 1 68 ? 17.303 -12.224 3.065 1.00 55.09 68 PRO A CA 1
ATOM 538 C C . PRO A 1 68 ? 17.812 -10.850 3.537 1.00 55.09 68 PRO A C 1
ATOM 540 O O . PRO A 1 68 ? 17.238 -10.279 4.467 1.00 55.09 68 PRO A O 1
ATOM 543 N N . ALA A 1 69 ? 18.862 -10.305 2.907 1.00 53.84 69 ALA A N 1
ATOM 544 C CA . ALA A 1 69 ? 19.387 -8.965 3.165 1.00 53.84 69 ALA A CA 1
ATOM 545 C C . ALA A 1 69 ? 18.626 -7.857 2.407 1.00 53.84 69 ALA A C 1
ATOM 547 O O . ALA A 1 69 ? 18.646 -6.700 2.835 1.00 53.84 69 ALA A O 1
ATOM 548 N N . GLN A 1 70 ? 17.903 -8.186 1.329 1.00 61.12 70 GLN A N 1
ATOM 549 C CA . GLN A 1 70 ? 17.056 -7.259 0.572 1.00 61.12 70 GLN A CA 1
ATOM 550 C C . GLN A 1 70 ? 15.599 -7.714 0.586 1.00 61.12 70 GLN A C 1
ATOM 552 O O . GLN A 1 70 ? 15.124 -8.456 -0.270 1.00 61.12 70 GLN A O 1
ATOM 557 N N . SER A 1 71 ? 14.839 -7.185 1.545 1.00 76.75 71 SER A N 1
ATOM 558 C CA . SER A 1 71 ? 13.398 -7.437 1.598 1.00 76.75 71 SER A CA 1
ATOM 559 C C . SER A 1 71 ? 12.703 -7.034 0.287 1.00 76.75 71 SER A C 1
ATOM 561 O O . SER A 1 71 ? 12.978 -5.969 -0.276 1.00 76.75 71 SER A O 1
ATOM 563 N N . PHE A 1 72 ? 11.724 -7.833 -0.152 1.00 82.19 72 PHE A N 1
ATOM 564 C CA . PHE A 1 72 ? 10.847 -7.508 -1.288 1.00 82.19 72 PHE A CA 1
ATOM 565 C C . PHE A 1 72 ? 10.294 -6.073 -1.207 1.00 82.19 72 PHE A C 1
ATOM 567 O O . PHE A 1 72 ? 10.217 -5.365 -2.207 1.00 82.19 72 PHE A O 1
ATOM 574 N N . ARG A 1 73 ? 9.996 -5.597 0.008 1.00 85.25 73 ARG A N 1
ATOM 575 C CA . ARG A 1 73 ? 9.598 -4.214 0.295 1.00 85.25 73 ARG A CA 1
ATOM 576 C C . ARG A 1 73 ? 10.625 -3.179 -0.175 1.00 85.25 73 ARG A C 1
ATOM 578 O O . ARG A 1 73 ? 10.239 -2.184 -0.786 1.00 85.25 73 ARG A O 1
ATOM 585 N N . ALA A 1 74 ? 11.905 -3.365 0.147 1.00 85.06 74 ALA A N 1
ATOM 586 C CA . ALA A 1 74 ? 12.971 -2.432 -0.226 1.00 85.06 74 ALA A CA 1
ATOM 587 C C . ALA A 1 74 ? 13.182 -2.404 -1.747 1.00 85.06 74 ALA A C 1
ATOM 589 O O . ALA A 1 74 ? 13.368 -1.337 -2.342 1.00 85.06 74 ALA A O 1
ATOM 590 N N . TRP A 1 75 ? 13.068 -3.566 -2.388 1.00 88.06 75 TRP A N 1
ATOM 591 C CA . TRP A 1 75 ? 13.110 -3.673 -3.841 1.00 88.06 75 TRP A CA 1
ATOM 592 C C . TRP A 1 75 ? 11.908 -2.985 -4.507 1.00 88.06 75 TRP A C 1
ATOM 594 O O . TRP A 1 75 ? 12.086 -2.150 -5.396 1.00 88.06 75 TRP A O 1
ATOM 604 N N . LEU A 1 76 ? 10.692 -3.230 -4.012 1.00 91.12 76 LEU A N 1
ATOM 605 C CA . LEU A 1 76 ? 9.471 -2.572 -4.479 1.00 91.12 76 LEU A CA 1
ATOM 606 C C . LEU A 1 76 ? 9.544 -1.044 -4.315 1.00 91.12 76 LEU A C 1
ATOM 608 O O . LEU A 1 76 ? 9.216 -0.318 -5.255 1.00 91.12 76 LEU A O 1
ATOM 612 N N . LYS A 1 77 ? 10.036 -0.555 -3.163 1.00 91.88 77 LYS A N 1
ATOM 613 C CA . LYS A 1 77 ? 10.310 0.876 -2.930 1.00 91.88 77 LYS A CA 1
ATOM 614 C C . LYS A 1 77 ? 11.221 1.421 -4.022 1.00 91.88 77 LYS A C 1
ATOM 616 O O . LYS A 1 77 ? 10.915 2.447 -4.621 1.00 91.88 77 LYS A O 1
ATOM 621 N N . THR A 1 78 ? 12.324 0.730 -4.302 1.00 91.62 78 THR A N 1
ATOM 622 C CA . THR A 1 78 ? 13.297 1.146 -5.320 1.00 91.62 78 THR A CA 1
ATOM 623 C C . THR A 1 78 ? 12.649 1.288 -6.697 1.00 91.62 78 THR A C 1
ATOM 625 O O . THR A 1 78 ? 12.840 2.312 -7.355 1.00 91.62 78 THR A O 1
ATOM 628 N N . ILE A 1 79 ? 11.834 0.316 -7.122 1.00 93.06 79 ILE A N 1
ATOM 629 C CA . ILE A 1 79 ? 11.116 0.382 -8.405 1.00 93.06 79 ILE A CA 1
ATOM 630 C C . ILE A 1 79 ? 10.169 1.590 -8.434 1.00 93.06 79 ILE A C 1
ATOM 632 O O . ILE A 1 79 ? 10.223 2.385 -9.376 1.00 93.06 79 ILE A O 1
ATOM 636 N N . ALA A 1 80 ? 9.343 1.759 -7.398 1.00 94.25 80 ALA A N 1
ATOM 637 C CA . ALA A 1 80 ? 8.371 2.848 -7.311 1.00 94.25 80 ALA A CA 1
ATOM 638 C C . ALA A 1 80 ? 9.044 4.232 -7.332 1.00 94.25 80 ALA A C 1
ATOM 640 O O . ALA A 1 80 ? 8.646 5.107 -8.104 1.00 94.25 80 ALA A O 1
ATOM 641 N N . MET A 1 81 ? 10.122 4.411 -6.560 1.00 93.69 81 MET A N 1
ATOM 642 C CA . MET A 1 81 ? 10.907 5.650 -6.542 1.00 93.69 81 MET A CA 1
ATOM 643 C C . MET A 1 81 ? 11.539 5.945 -7.899 1.00 93.69 81 MET A C 1
ATOM 645 O O . MET A 1 81 ? 11.526 7.088 -8.352 1.00 93.69 81 MET A O 1
ATOM 649 N N . ASN A 1 82 ? 12.092 4.930 -8.563 1.00 92.62 82 ASN A N 1
ATOM 650 C CA . ASN A 1 82 ? 12.710 5.107 -9.872 1.00 92.62 82 ASN A CA 1
ATOM 651 C C . ASN A 1 82 ? 11.679 5.531 -10.919 1.00 92.62 82 ASN A C 1
ATOM 653 O O . ASN A 1 82 ? 11.937 6.482 -11.656 1.00 92.62 82 ASN A O 1
ATOM 657 N N . LYS A 1 83 ? 10.496 4.906 -10.933 1.00 93.56 83 LYS A N 1
ATOM 658 C CA . LYS A 1 83 ? 9.407 5.278 -11.845 1.00 93.56 83 LYS A CA 1
ATOM 659 C C . LYS A 1 83 ? 8.850 6.672 -11.578 1.00 93.56 83 LYS A C 1
ATOM 661 O O . LYS A 1 83 ? 8.619 7.429 -12.517 1.00 93.56 83 LYS A O 1
ATOM 666 N N . TRP A 1 84 ? 8.721 7.061 -10.315 1.00 92.19 84 TRP A N 1
ATOM 667 C CA . TRP A 1 84 ? 8.337 8.425 -9.962 1.00 92.19 84 TRP A CA 1
ATOM 668 C C . TRP A 1 84 ? 9.379 9.459 -10.410 1.00 92.19 84 TRP A C 1
ATOM 670 O O . TRP A 1 84 ? 9.034 10.433 -11.079 1.00 92.19 84 TRP A O 1
ATOM 680 N N . ARG A 1 85 ? 10.670 9.224 -10.142 1.00 89.62 85 ARG A N 1
ATOM 681 C CA . ARG A 1 85 ? 11.755 10.113 -10.596 1.00 89.62 85 ARG A CA 1
ATOM 682 C C . ARG A 1 85 ? 11.856 10.185 -12.121 1.00 89.62 85 ARG A C 1
ATOM 684 O O . ARG A 1 85 ? 12.203 11.238 -12.644 1.00 89.62 85 ARG A O 1
ATOM 691 N N . GLU A 1 86 ? 11.581 9.092 -12.835 1.00 89.38 86 GLU A N 1
ATOM 692 C CA . GLU A 1 86 ? 11.503 9.075 -14.303 1.00 89.38 86 GLU A CA 1
ATOM 693 C C . GLU A 1 86 ? 10.422 10.047 -14.794 1.00 89.38 86 GLU A C 1
ATOM 695 O O . GLU A 1 86 ? 10.691 10.880 -15.657 1.00 89.38 86 GLU A O 1
ATOM 700 N N . ARG A 1 87 ? 9.230 10.007 -14.187 1.00 86.56 87 ARG A N 1
ATOM 701 C CA . ARG A 1 87 ? 8.108 10.895 -14.525 1.00 86.56 87 ARG A CA 1
ATOM 702 C C . ARG A 1 87 ? 8.407 12.362 -14.223 1.00 86.56 87 ARG A C 1
ATOM 704 O O . ARG A 1 87 ? 8.109 13.209 -15.055 1.00 86.56 87 ARG A O 1
ATOM 711 N N . LEU A 1 88 ? 9.070 12.661 -13.104 1.00 82.75 88 LEU A N 1
ATOM 712 C CA . LEU A 1 88 ? 9.504 14.029 -12.779 1.00 82.75 88 LEU A CA 1
ATOM 713 C C . LEU A 1 88 ? 10.545 14.593 -13.756 1.00 82.75 88 LEU A C 1
ATOM 715 O O . LEU A 1 88 ? 10.649 15.807 -13.910 1.00 82.75 88 LEU A O 1
ATOM 719 N N . ARG A 1 89 ? 11.343 13.726 -14.391 1.00 80.00 89 ARG A N 1
ATOM 720 C CA . ARG A 1 89 ? 12.375 14.120 -15.362 1.00 80.00 89 ARG A CA 1
ATOM 721 C C . ARG A 1 89 ? 11.837 14.316 -16.777 1.00 80.00 89 ARG A C 1
ATOM 723 O O . ARG A 1 89 ? 12.563 14.863 -17.605 1.00 80.00 89 ARG A O 1
ATOM 730 N N . ARG A 1 90 ? 10.609 13.877 -17.079 1.00 73.44 90 ARG A N 1
ATOM 731 C CA . ARG A 1 90 ? 10.008 14.088 -18.402 1.00 73.44 90 ARG A CA 1
ATOM 732 C C . ARG A 1 90 ? 9.742 15.591 -18.590 1.00 73.44 90 ARG A C 1
ATOM 734 O O . ARG A 1 90 ? 9.050 16.180 -17.762 1.00 73.44 90 ARG A O 1
ATOM 741 N N . PRO A 1 91 ? 10.298 16.234 -19.637 1.00 55.22 91 PRO A N 1
ATOM 742 C CA . PRO A 1 91 ? 10.0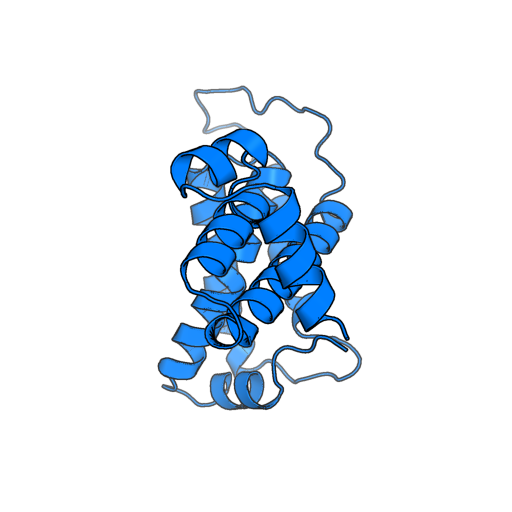58 17.649 -19.900 1.00 55.22 91 PRO A CA 1
ATOM 743 C C . PRO A 1 91 ? 8.560 17.919 -20.048 1.00 55.22 91 PRO A C 1
ATOM 745 O O . PRO A 1 91 ? 7.854 17.130 -20.675 1.00 55.22 91 PRO A O 1
ATOM 748 N N . ALA A 1 92 ? 8.092 19.056 -19.526 1.00 54.81 92 ALA A N 1
ATOM 749 C CA . ALA A 1 92 ? 6.701 19.524 -19.573 1.00 54.81 92 ALA A CA 1
ATOM 750 C C . ALA A 1 92 ? 6.190 19.863 -20.995 1.00 54.81 92 ALA A C 1
ATOM 752 O O . ALA A 1 92 ? 5.344 20.731 -21.167 1.00 54.81 92 ALA A O 1
ATOM 753 N N . ALA A 1 93 ? 6.695 19.201 -22.036 1.00 46.56 93 ALA A N 1
ATOM 754 C CA . ALA A 1 93 ? 6.359 19.470 -23.429 1.00 46.56 93 ALA A CA 1
ATOM 755 C C . ALA A 1 93 ? 5.005 18.873 -23.871 1.00 46.56 93 ALA A C 1
ATOM 757 O O . ALA A 1 93 ? 4.661 18.974 -25.044 1.00 46.56 93 ALA A O 1
ATOM 758 N N . GLN A 1 94 ? 4.232 18.253 -22.968 1.00 47.66 94 GLN A N 1
ATOM 759 C CA . GLN A 1 94 ? 2.920 17.662 -23.287 1.00 47.66 94 GLN A CA 1
ATOM 760 C C . GLN A 1 94 ? 1.813 17.944 -22.257 1.00 47.66 94 GLN A C 1
ATOM 762 O O . GLN A 1 94 ? 0.741 17.355 -22.353 1.00 47.66 94 GLN A O 1
ATOM 767 N N . SER A 1 95 ? 2.014 18.863 -21.305 1.00 45.12 95 SER A N 1
ATOM 768 C CA . SER A 1 95 ? 0.914 19.327 -20.450 1.00 45.12 95 SER A CA 1
ATOM 769 C C . SER A 1 95 ? 0.496 20.730 -20.874 1.00 45.12 95 SER A C 1
ATOM 771 O O . SER A 1 95 ? 1.172 21.701 -20.548 1.00 45.12 95 SER A O 1
ATOM 773 N N . LEU A 1 96 ? -0.631 20.836 -21.582 1.00 47.84 96 LEU A N 1
ATOM 774 C CA . LEU A 1 96 ? -1.364 22.099 -21.768 1.00 47.84 96 LEU A CA 1
ATOM 775 C C . LEU A 1 96 ? -1.927 22.650 -20.443 1.00 47.84 96 LEU A C 1
ATOM 777 O O . LEU A 1 96 ? -2.445 23.759 -20.420 1.00 47.84 96 LEU A O 1
ATOM 781 N N . ASP A 1 97 ? -1.785 21.902 -19.348 1.00 46.41 97 ASP A N 1
ATOM 782 C CA . ASP A 1 97 ? -2.237 22.266 -18.012 1.00 46.41 97 ASP A CA 1
ATOM 783 C C . ASP A 1 97 ? -1.015 22.308 -17.083 1.00 46.41 97 ASP A C 1
ATOM 785 O O . ASP A 1 97 ? -0.656 21.369 -16.363 1.00 46.41 97 ASP A O 1
ATOM 789 N N . GLY A 1 98 ? -0.226 23.360 -17.275 1.00 49.62 98 GLY A N 1
ATOM 790 C CA . GLY A 1 98 ? 1.068 23.563 -16.644 1.00 49.62 98 GLY A CA 1
ATOM 791 C C . GLY A 1 98 ? 0.939 24.110 -15.232 1.00 49.62 98 GLY A C 1
ATOM 792 O O . GLY A 1 98 ? 1.314 25.248 -15.011 1.00 49.62 98 GLY A O 1
ATOM 793 N N . HIS A 1 99 ? 0.483 23.304 -14.276 1.00 43.91 99 HIS A N 1
ATOM 794 C CA . HIS A 1 99 ? 0.708 23.560 -12.852 1.00 43.91 99 HIS A CA 1
ATOM 795 C C . HIS A 1 99 ? 0.836 22.235 -12.094 1.00 43.91 99 HIS A C 1
ATOM 797 O O . HIS A 1 99 ? -0.044 21.814 -11.350 1.00 43.91 99 HIS A O 1
ATOM 803 N N . LEU A 1 100 ? 1.991 21.574 -12.243 1.00 52.59 100 LEU A N 1
ATOM 804 C CA . LEU A 1 100 ? 2.521 20.808 -11.117 1.00 52.59 100 LEU A CA 1
ATOM 805 C C . LEU A 1 100 ? 2.946 21.847 -10.085 1.00 52.59 100 LEU A C 1
ATOM 807 O O . LEU A 1 100 ? 4.092 22.305 -10.098 1.00 52.59 100 LEU A O 1
ATOM 811 N N . ASP A 1 101 ? 1.989 22.271 -9.260 1.00 43.59 101 ASP A N 1
ATOM 812 C CA . ASP A 1 101 ? 2.268 23.038 -8.061 1.00 43.59 101 ASP A CA 1
ATOM 813 C C . ASP A 1 101 ? 3.316 22.260 -7.285 1.00 43.59 101 ASP A C 1
ATOM 815 O O . ASP A 1 101 ? 3.075 21.201 -6.703 1.00 43.59 101 ASP A O 1
ATOM 819 N N . ARG A 1 102 ? 4.535 22.788 -7.347 1.00 47.72 102 ARG A N 1
ATOM 820 C CA . ARG A 1 102 ? 5.707 22.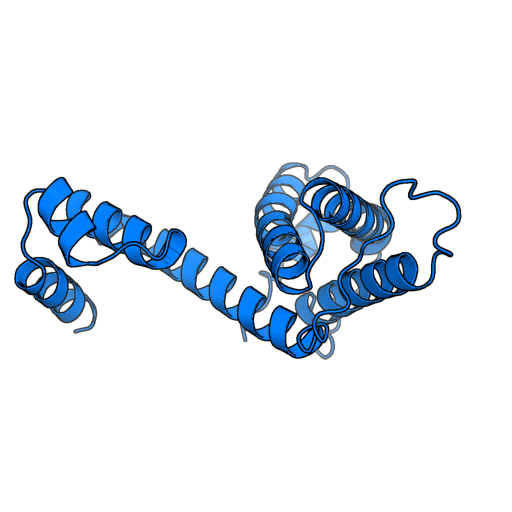288 -6.652 1.00 47.72 102 ARG A CA 1
ATOM 821 C C . ARG A 1 102 ? 5.581 22.704 -5.186 1.00 47.72 102 ARG A C 1
ATOM 823 O O . ARG A 1 102 ? 6.477 23.336 -4.636 1.00 47.72 102 ARG A O 1
ATOM 830 N N . LEU A 1 103 ? 4.446 22.371 -4.563 1.00 43.75 103 LEU A N 1
ATOM 831 C CA . LEU A 1 103 ? 4.373 22.173 -3.124 1.00 43.75 103 LEU A CA 1
ATOM 832 C C . LEU A 1 103 ? 5.525 21.230 -2.816 1.00 43.75 103 LEU A C 1
ATOM 834 O O . LEU A 1 103 ? 5.645 20.207 -3.492 1.00 43.75 103 LEU A O 1
ATOM 838 N N . ALA A 1 104 ? 6.421 21.642 -1.915 1.00 48.00 104 ALA A N 1
ATOM 839 C CA . ALA A 1 104 ? 7.596 20.876 -1.521 1.00 48.00 104 ALA A CA 1
ATOM 840 C C . ALA A 1 104 ? 7.222 19.396 -1.493 1.00 48.00 104 ALA A C 1
ATOM 842 O O . ALA A 1 104 ? 6.410 19.004 -0.655 1.00 48.00 104 ALA A O 1
ATOM 843 N N . ALA A 1 105 ? 7.702 18.629 -2.485 1.00 56.44 105 ALA A N 1
ATOM 844 C CA . ALA A 1 105 ? 7.299 17.240 -2.615 1.00 56.44 105 ALA A CA 1
ATOM 845 C C . ALA A 1 105 ? 7.643 16.610 -1.265 1.00 56.44 105 ALA A C 1
ATOM 847 O O . ALA A 1 105 ? 8.818 16.676 -0.880 1.00 56.44 105 ALA A O 1
ATOM 848 N N . PRO A 1 106 ? 6.649 16.122 -0.497 1.00 61.75 106 PRO A N 1
ATOM 849 C CA . PRO A 1 106 ? 6.935 15.539 0.800 1.00 61.75 106 PRO A CA 1
ATOM 850 C C . PRO A 1 106 ? 7.992 14.471 0.578 1.00 61.75 106 PRO A C 1
ATOM 852 O O . PRO A 1 106 ? 7.965 13.822 -0.471 1.00 61.75 106 PRO A O 1
ATOM 855 N N . ASP A 1 107 ? 8.939 14.341 1.513 1.00 85.25 107 ASP A N 1
ATOM 856 C CA . ASP A 1 107 ? 10.027 13.369 1.404 1.00 85.25 107 ASP A CA 1
ATOM 857 C C . ASP A 1 107 ? 9.439 12.028 0.953 1.00 85.25 107 ASP A C 1
ATOM 859 O O . ASP A 1 107 ? 8.723 11.358 1.700 1.00 85.25 107 ASP A O 1
ATOM 863 N N . ALA A 1 108 ? 9.671 11.691 -0.319 1.00 86.94 108 ALA A N 1
ATOM 864 C CA . ALA A 1 108 ? 8.961 10.608 -0.977 1.00 86.94 108 ALA A CA 1
ATOM 865 C C . ALA A 1 108 ? 9.300 9.269 -0.325 1.00 86.94 108 ALA A C 1
ATOM 867 O O . ALA A 1 108 ? 8.478 8.349 -0.323 1.00 86.94 108 ALA A O 1
ATOM 868 N N . GLU A 1 109 ? 10.489 9.176 0.271 1.00 88.31 109 GLU A N 1
ATOM 869 C CA . GLU A 1 109 ? 10.926 8.011 1.013 1.00 88.31 109 GLU A CA 1
ATOM 870 C C . GLU A 1 109 ? 10.238 7.909 2.370 1.00 88.31 109 GLU A C 1
ATOM 872 O O . GLU A 1 109 ? 9.762 6.826 2.717 1.00 88.31 109 GLU A O 1
ATOM 877 N N . ALA A 1 110 ? 10.118 9.014 3.106 1.00 88.44 110 ALA A N 1
ATOM 878 C CA . ALA A 1 110 ? 9.346 9.048 4.347 1.00 88.44 110 ALA A CA 1
ATOM 879 C C . ALA A 1 110 ? 7.852 8.785 4.088 1.00 88.44 110 ALA A C 1
ATOM 881 O O . ALA A 1 110 ? 7.210 8.024 4.813 1.00 88.44 110 ALA A O 1
ATOM 882 N N . ALA A 1 111 ? 7.297 9.345 3.011 1.00 89.31 111 ALA A N 1
ATOM 883 C CA . ALA A 1 111 ? 5.922 9.102 2.588 1.00 89.31 111 ALA A CA 1
ATOM 884 C C . ALA A 1 111 ? 5.682 7.622 2.253 1.00 89.31 111 ALA A C 1
ATOM 886 O O . ALA A 1 111 ? 4.631 7.082 2.602 1.00 89.31 111 ALA A O 1
ATOM 887 N N . TRP A 1 112 ? 6.652 6.960 1.611 1.00 91.19 112 TRP A N 1
ATOM 888 C CA . TRP A 1 112 ? 6.609 5.520 1.352 1.00 91.19 112 TRP A CA 1
ATOM 889 C C . TRP A 1 112 ? 6.606 4.714 2.646 1.00 91.19 112 TRP A C 1
ATOM 891 O O . TRP A 1 112 ? 5.798 3.802 2.805 1.00 91.19 112 TRP A O 1
ATOM 901 N N . GLU A 1 113 ? 7.507 5.046 3.570 1.00 89.69 113 GLU A N 1
ATOM 902 C CA . GLU A 1 113 ? 7.623 4.359 4.855 1.00 89.69 113 GLU A CA 1
ATOM 903 C C . GLU A 1 113 ? 6.316 4.435 5.647 1.00 89.69 113 GLU A C 1
ATOM 905 O O . GLU A 1 113 ? 5.814 3.415 6.122 1.00 89.69 113 GLU A O 1
ATOM 910 N N . ASN A 1 114 ? 5.732 5.630 5.721 1.00 87.31 114 ASN A N 1
ATOM 911 C CA . ASN A 1 114 ? 4.463 5.866 6.397 1.00 87.31 114 ASN A CA 1
ATOM 912 C C . ASN A 1 114 ? 3.312 5.112 5.729 1.00 87.31 114 ASN A C 1
ATOM 914 O O . ASN A 1 114 ? 2.513 4.486 6.422 1.00 87.31 114 ASN A O 1
ATOM 918 N N . GLU A 1 115 ? 3.232 5.128 4.395 1.00 89.75 115 GLU A N 1
ATOM 919 C CA . GLU A 1 115 ? 2.164 4.414 3.694 1.00 89.75 115 GLU A CA 1
ATOM 920 C C . GLU A 1 115 ? 2.300 2.899 3.825 1.00 89.75 115 GLU A C 1
ATOM 922 O O . GLU A 1 115 ? 1.308 2.218 4.065 1.00 89.75 115 GLU A O 1
ATOM 927 N N . TYR A 1 116 ? 3.516 2.357 3.751 1.00 88.19 116 TYR A N 1
ATOM 928 C CA . TYR A 1 116 ? 3.729 0.930 3.969 1.00 88.19 116 TYR A CA 1
ATOM 929 C C . TYR A 1 116 ? 3.276 0.501 5.368 1.00 88.19 116 TYR A C 1
ATOM 931 O O . TYR A 1 116 ? 2.554 -0.486 5.506 1.00 88.19 116 TYR A O 1
ATOM 939 N N . ARG A 1 117 ? 3.667 1.254 6.407 1.00 85.25 117 ARG A N 1
ATOM 940 C CA . ARG A 1 117 ? 3.239 0.991 7.790 1.00 85.25 117 ARG A CA 1
ATOM 941 C C . ARG A 1 117 ? 1.726 1.070 7.931 1.00 85.25 117 ARG A C 1
ATOM 943 O O . ARG A 1 117 ? 1.130 0.188 8.536 1.00 85.25 117 ARG A O 1
ATOM 950 N N . PHE A 1 118 ? 1.106 2.086 7.339 1.00 84.62 118 PHE A N 1
ATOM 951 C CA . PHE A 1 118 ? -0.342 2.250 7.369 1.00 84.62 118 PHE A CA 1
ATOM 952 C C . PHE A 1 118 ? -1.067 1.067 6.711 1.00 84.62 118 PHE A C 1
ATOM 954 O O . PHE A 1 118 ? -1.970 0.492 7.309 1.00 84.62 118 PHE A O 1
ATOM 961 N N . GLN A 1 119 ? -0.623 0.630 5.530 1.00 85.31 119 GLN A N 1
ATOM 962 C CA . GLN A 1 119 ? -1.194 -0.535 4.844 1.00 85.31 119 GLN A CA 1
ATOM 963 C C . GLN A 1 119 ? -0.994 -1.839 5.623 1.00 85.31 119 GLN A C 1
ATOM 965 O O . GLN A 1 119 ? -1.861 -2.709 5.599 1.00 85.31 119 GLN A O 1
ATOM 970 N N . LEU A 1 120 ? 0.129 -1.990 6.328 1.00 80.75 120 LEU A N 1
ATOM 971 C CA . LEU A 1 120 ? 0.352 -3.136 7.204 1.00 80.75 120 LEU A CA 1
ATOM 972 C C . LEU A 1 120 ? -0.636 -3.145 8.376 1.00 80.75 120 LEU A C 1
ATOM 974 O O . LEU A 1 120 ? -1.260 -4.173 8.628 1.00 80.75 120 LEU A O 1
ATOM 978 N N . VAL A 1 121 ? -0.813 -2.001 9.045 1.00 79.06 121 VAL A N 1
ATOM 979 C CA . VAL A 1 121 ? -1.788 -1.846 10.133 1.00 79.06 121 VAL A CA 1
ATOM 980 C C . VAL A 1 121 ? -3.197 -2.141 9.635 1.00 79.06 121 VAL A C 1
ATOM 982 O O . VAL A 1 121 ? -3.904 -2.907 10.275 1.00 79.06 121 VAL A O 1
ATOM 985 N N . LEU A 1 122 ? -3.588 -1.622 8.467 1.00 81.06 122 LEU A N 1
ATOM 986 C CA . LEU A 1 122 ? -4.897 -1.911 7.878 1.00 81.06 122 LEU A CA 1
ATOM 987 C C . LEU A 1 122 ? -5.120 -3.404 7.629 1.00 81.06 122 LEU A C 1
ATOM 989 O O . LEU A 1 122 ? -6.223 -3.893 7.833 1.00 81.06 122 LEU A O 1
ATOM 993 N N . ARG A 1 123 ? -4.094 -4.146 7.207 1.00 82.19 123 ARG A N 1
ATOM 994 C CA . ARG A 1 123 ? -4.214 -5.598 7.003 1.00 82.19 123 ARG A CA 1
ATOM 995 C C . ARG A 1 123 ? -4.310 -6.363 8.308 1.00 82.19 123 ARG A C 1
ATOM 997 O O . ARG A 1 123 ? -5.125 -7.270 8.397 1.00 82.19 123 ARG A O 1
ATOM 1004 N N . ALA A 1 124 ? -3.481 -6.014 9.290 1.00 77.44 124 ALA A N 1
ATOM 1005 C CA . ALA A 1 124 ? -3.568 -6.606 10.620 1.00 77.44 124 ALA A CA 1
ATOM 1006 C C . ALA A 1 124 ? -4.953 -6.345 11.224 1.00 77.44 124 ALA A C 1
ATOM 1008 O O . ALA A 1 124 ? -5.569 -7.257 11.760 1.00 77.44 124 ALA A O 1
ATOM 1009 N N . PHE A 1 125 ? -5.466 -5.129 11.034 1.00 77.19 125 PHE A N 1
ATOM 1010 C CA . PHE A 1 125 ? -6.808 -4.741 11.428 1.00 77.19 125 PHE A CA 1
ATOM 1011 C C . PHE A 1 125 ? -7.876 -5.581 10.706 1.00 77.19 125 PHE A C 1
ATOM 1013 O O . PHE A 1 125 ? -8.722 -6.172 11.360 1.00 77.19 125 PHE A O 1
ATOM 1020 N N . GLU A 1 126 ? -7.827 -5.714 9.376 1.00 82.69 126 GLU A N 1
ATOM 1021 C CA . GLU A 1 126 ? -8.779 -6.554 8.617 1.00 82.69 126 GLU A CA 1
ATOM 1022 C C . GLU A 1 126 ? -8.695 -8.046 8.985 1.00 82.69 126 GLU A C 1
ATOM 1024 O O . GLU A 1 126 ? -9.700 -8.746 8.899 1.00 82.69 126 GLU A O 1
ATOM 1029 N N . ALA A 1 127 ? -7.535 -8.544 9.424 1.00 80.75 127 ALA A N 1
ATOM 1030 C CA . ALA A 1 127 ? -7.369 -9.939 9.835 1.00 80.75 127 ALA A CA 1
ATOM 1031 C C . ALA A 1 127 ? -8.099 -10.276 11.144 1.00 80.75 127 ALA A C 1
ATOM 1033 O O . ALA A 1 127 ? -8.547 -11.406 11.305 1.00 80.75 127 ALA A O 1
ATOM 1034 N N . ILE A 1 128 ? -8.240 -9.303 12.046 1.00 79.94 128 ILE A N 1
ATOM 1035 C CA . ILE A 1 128 ? -8.945 -9.463 13.327 1.00 79.94 128 ILE A CA 1
ATOM 1036 C C . ILE A 1 128 ? -10.425 -9.086 13.226 1.00 79.94 128 ILE A C 1
ATOM 1038 O O . ILE A 1 128 ? -11.121 -9.054 14.229 1.00 79.94 128 ILE A O 1
ATOM 1042 N N . LYS A 1 129 ? -10.934 -8.794 12.022 1.00 83.44 129 LYS A N 1
ATOM 1043 C CA . LYS A 1 129 ? -12.314 -8.346 11.794 1.00 83.44 129 LYS A CA 1
ATOM 1044 C C . LYS A 1 129 ? -13.363 -9.219 12.481 1.00 83.44 129 LYS A C 1
ATOM 1046 O O . LYS A 1 129 ? -14.335 -8.682 13.007 1.00 83.44 129 LYS A O 1
ATOM 1051 N N . ASP A 1 130 ? -13.189 -10.536 12.426 1.00 85.75 130 ASP A N 1
ATOM 1052 C CA . ASP A 1 130 ? -14.171 -11.491 12.946 1.00 85.75 130 ASP A CA 1
ATOM 1053 C C . ASP A 1 130 ? -14.192 -11.540 14.483 1.00 85.75 130 ASP A C 1
ATOM 1055 O O . ASP A 1 130 ? -15.158 -12.037 15.062 1.00 85.75 130 ASP A O 1
ATOM 1059 N N . ASP A 1 131 ? -13.193 -10.945 15.141 1.00 83.75 131 ASP A N 1
ATOM 1060 C CA . ASP A 1 131 ? -13.176 -10.769 16.592 1.00 83.75 131 ASP A CA 1
ATOM 1061 C C . ASP A 1 131 ? -14.114 -9.623 17.019 1.00 83.75 131 ASP A C 1
ATOM 1063 O O . ASP A 1 131 ? -14.580 -9.586 18.157 1.00 83.75 131 ASP A O 1
ATOM 1067 N N . PHE A 1 132 ? -14.437 -8.691 16.111 1.00 80.06 132 PHE A N 1
ATOM 1068 C CA . PHE A 1 132 ? -15.253 -7.510 16.399 1.00 80.06 132 PHE A CA 1
ATOM 1069 C C . PHE A 1 132 ? -16.741 -7.751 16.181 1.00 80.06 132 PHE A C 1
ATOM 1071 O O . PHE A 1 132 ? -17.181 -8.372 15.211 1.00 80.06 132 PHE A O 1
ATOM 1078 N N . GLN A 1 133 ? -17.558 -7.092 17.007 1.00 86.44 133 GLN A N 1
ATOM 1079 C CA . GLN A 1 133 ? -18.958 -6.897 16.651 1.00 86.44 133 GLN A CA 1
ATOM 1080 C C . GLN A 1 133 ? -19.060 -6.099 15.336 1.00 86.44 133 GLN A C 1
ATOM 1082 O O . GLN A 1 133 ? -18.356 -5.096 15.170 1.00 86.44 133 GLN A O 1
ATOM 1087 N N . PRO A 1 134 ? -19.983 -6.449 14.416 1.00 85.62 134 PRO A N 1
ATOM 1088 C CA . PRO A 1 134 ? -20.067 -5.818 13.095 1.00 85.62 134 PRO A CA 1
ATOM 1089 C C . PRO A 1 134 ? -20.186 -4.286 13.115 1.00 85.62 134 PRO A C 1
ATOM 1091 O O . PRO A 1 134 ? -19.655 -3.613 12.232 1.00 85.62 134 PRO A O 1
ATOM 1094 N N . ARG A 1 135 ? -20.869 -3.724 14.122 1.00 87.31 135 ARG A N 1
ATOM 1095 C CA . ARG A 1 135 ? -21.047 -2.268 14.273 1.00 87.31 135 ARG A CA 1
ATOM 1096 C C . ARG A 1 135 ? -19.761 -1.570 14.712 1.00 87.31 135 ARG A C 1
ATOM 1098 O O . ARG A 1 135 ? -19.396 -0.552 14.134 1.00 87.31 135 ARG A O 1
ATOM 1105 N N . THR A 1 136 ? -19.057 -2.148 15.677 1.00 85.06 136 THR A N 1
ATOM 1106 C CA . THR A 1 136 ? -17.762 -1.671 16.184 1.00 85.06 136 THR A CA 1
ATOM 1107 C C . THR A 1 136 ? -16.703 -1.745 15.094 1.00 85.06 136 THR A C 1
ATOM 1109 O O . THR A 1 136 ? -16.006 -0.767 14.832 1.00 85.06 136 THR A O 1
ATOM 1112 N N . TRP A 1 137 ? -16.687 -2.853 14.349 1.00 86.50 137 TRP A N 1
ATOM 1113 C CA . TRP A 1 137 ? -15.865 -3.009 13.155 1.00 86.50 137 TRP A CA 1
ATOM 1114 C C . TRP A 1 137 ? -16.125 -1.906 12.119 1.00 86.50 137 TRP A C 1
ATOM 1116 O O . TRP A 1 137 ? -15.194 -1.261 11.628 1.00 86.50 137 TRP A O 1
ATOM 1126 N N . GLN A 1 138 ? -17.398 -1.651 11.798 1.00 85.75 138 GLN A N 1
ATOM 1127 C CA . GLN A 1 138 ? -17.787 -0.605 10.853 1.00 85.75 138 GLN A CA 1
ATOM 1128 C C . GLN A 1 138 ? -17.345 0.787 11.327 1.00 85.75 138 GLN A C 1
ATOM 1130 O O . GLN A 1 138 ? -16.823 1.559 10.520 1.00 85.75 138 GLN A O 1
ATOM 1135 N N . ALA A 1 139 ? -17.500 1.093 12.618 1.00 86.88 139 ALA A N 1
ATOM 1136 C CA . ALA A 1 139 ? -17.073 2.361 13.200 1.00 86.88 139 ALA A CA 1
ATOM 1137 C C . ALA A 1 139 ? -15.558 2.559 13.064 1.00 86.88 139 ALA A C 1
ATOM 1139 O O . ALA A 1 139 ? -15.104 3.557 12.504 1.00 86.88 139 ALA A O 1
ATOM 1140 N N . CYS A 1 140 ? -14.767 1.581 13.505 1.00 82.56 140 CYS A N 1
ATOM 1141 C CA . CYS A 1 140 ? -13.311 1.631 13.417 1.00 82.56 140 CYS A CA 1
ATOM 1142 C C . CYS A 1 140 ? -12.823 1.744 11.970 1.00 82.56 140 CYS A C 1
ATOM 1144 O O . CYS A 1 140 ? -11.907 2.514 11.689 1.00 82.56 140 CYS A O 1
ATOM 1146 N N . ARG A 1 141 ? -13.464 1.050 11.026 1.00 82.88 141 ARG A N 1
ATOM 1147 C CA . ARG A 1 141 ? -13.117 1.145 9.605 1.00 82.88 141 ARG A CA 1
ATOM 1148 C C . ARG A 1 141 ? -13.375 2.543 9.036 1.00 82.88 141 ARG A C 1
ATOM 1150 O O . ARG A 1 141 ? -12.521 3.066 8.324 1.00 82.88 141 ARG A O 1
ATOM 1157 N N . GLU A 1 142 ? -14.498 3.182 9.361 1.00 83.00 142 GLU A N 1
ATOM 1158 C CA . GLU A 1 142 ? -14.784 4.564 8.934 1.00 83.00 142 GLU A CA 1
ATOM 1159 C C . GLU A 1 142 ? -13.815 5.581 9.567 1.00 83.00 142 GLU A C 1
ATOM 1161 O O . GLU A 1 142 ? -13.404 6.540 8.910 1.00 83.00 142 GLU A O 1
ATOM 1166 N N . LEU A 1 143 ? -13.384 5.344 10.806 1.00 82.88 143 LEU A N 1
ATOM 1167 C CA . LEU A 1 143 ? -12.422 6.197 11.505 1.00 82.88 143 LEU A CA 1
ATOM 1168 C C . LEU A 1 143 ? -11.004 6.055 10.941 1.00 82.88 143 LEU A C 1
ATOM 1170 O O . LEU A 1 143 ? -10.373 7.048 10.589 1.00 82.88 143 LEU A O 1
ATOM 1174 N N . VAL A 1 144 ? -10.507 4.825 10.810 1.00 73.44 144 VAL A N 1
ATOM 1175 C CA . VAL A 1 144 ? -9.113 4.540 10.436 1.00 73.44 144 VAL A CA 1
ATOM 1176 C C . VAL A 1 144 ? -8.886 4.686 8.931 1.00 73.44 144 VAL A C 1
ATOM 1178 O O . VAL A 1 144 ? -7.864 5.228 8.515 1.00 73.44 144 VAL A O 1
ATOM 1181 N N . VAL A 1 145 ? -9.826 4.230 8.095 1.00 70.06 145 VAL A N 1
ATOM 1182 C CA . VAL A 1 145 ? -9.656 4.232 6.630 1.00 70.06 145 VAL A CA 1
ATOM 1183 C C . VAL A 1 145 ? -10.085 5.558 6.013 1.00 70.06 145 VAL A C 1
ATOM 1185 O O . VAL A 1 145 ? -9.445 6.032 5.074 1.00 70.06 145 VAL A O 1
ATOM 1188 N N . ARG A 1 146 ? -11.180 6.154 6.504 1.00 71.62 146 ARG A N 1
ATOM 1189 C CA . ARG A 1 146 ? -11.745 7.388 5.933 1.00 71.62 146 ARG A CA 1
ATOM 1190 C C . ARG A 1 146 ? -11.448 8.642 6.748 1.00 71.62 146 ARG A C 1
ATOM 1192 O O . ARG A 1 146 ? -11.781 9.727 6.281 1.00 71.62 146 ARG A O 1
ATOM 1199 N N . GLY A 1 147 ? -10.817 8.512 7.919 1.00 73.62 147 GLY A N 1
ATOM 1200 C CA . GLY A 1 147 ? -10.439 9.652 8.756 1.00 73.62 147 GLY A CA 1
ATOM 1201 C C . GLY A 1 147 ? -11.637 10.480 9.219 1.00 73.62 147 GLY A C 1
ATOM 1202 O O . GLY A 1 147 ? -11.503 11.689 9.398 1.00 73.62 147 GLY A O 1
ATOM 1203 N N . ARG A 1 148 ? -12.825 9.869 9.323 1.00 81.56 148 ARG A N 1
ATOM 1204 C CA . ARG A 1 148 ? -14.049 10.578 9.720 1.00 81.56 148 ARG A CA 1
ATOM 1205 C C . ARG A 1 148 ? -14.009 10.939 11.202 1.00 81.56 148 ARG A C 1
ATOM 1207 O O . ARG A 1 148 ? -13.272 10.337 11.975 1.00 81.56 148 ARG A O 1
ATOM 1214 N N . ASP A 1 149 ? -14.816 11.918 11.599 1.00 86.56 149 ASP A N 1
ATOM 1215 C CA . ASP A 1 149 ? -14.928 12.306 13.004 1.00 86.56 149 ASP A CA 1
ATOM 1216 C C . ASP A 1 149 ? -15.623 11.214 13.836 1.00 86.56 149 ASP A C 1
ATOM 1218 O O . ASP A 1 149 ? -16.633 10.638 13.416 1.00 86.56 149 ASP A O 1
ATOM 1222 N N . VAL A 1 150 ? -15.099 10.952 15.038 1.00 84.50 150 VAL A N 1
ATOM 1223 C CA . VAL A 1 150 ? -15.618 9.911 15.941 1.00 84.50 150 VAL A CA 1
ATOM 1224 C C . VAL A 1 150 ? -17.065 10.160 16.343 1.00 84.50 150 VAL A C 1
ATOM 1226 O O . VAL A 1 150 ? -17.848 9.213 16.412 1.00 84.50 150 VAL A O 1
ATOM 1229 N N . ASN A 1 151 ? -17.465 11.414 16.549 1.00 86.00 151 ASN A N 1
ATOM 1230 C CA . ASN A 1 151 ? -18.823 11.739 16.973 1.00 86.00 151 ASN A CA 1
ATOM 1231 C C . ASN A 1 151 ? -19.803 11.552 15.819 1.00 86.00 151 ASN A C 1
ATOM 1233 O O . ASN A 1 151 ? -20.900 11.039 16.020 1.00 86.00 151 ASN A O 1
ATOM 1237 N N . GLN A 1 152 ? -19.391 11.903 14.599 1.00 87.50 152 GLN A N 1
ATOM 1238 C CA . GLN A 1 152 ? -20.215 11.692 13.413 1.00 87.50 152 GLN A CA 1
ATOM 1239 C C . GLN A 1 152 ? -20.451 10.199 13.148 1.00 87.50 152 GLN A C 1
ATOM 1241 O O . GLN A 1 152 ? -21.589 9.777 12.949 1.00 87.50 152 GLN A O 1
ATOM 1246 N N . VAL A 1 153 ? -19.389 9.390 13.178 1.00 88.06 153 VAL A N 1
ATOM 1247 C CA . VAL A 1 153 ? -19.474 7.945 12.916 1.00 88.06 153 VAL A CA 1
ATOM 1248 C C . VAL A 1 153 ? -20.296 7.232 13.990 1.00 88.06 153 VAL A C 1
ATOM 1250 O O . VAL A 1 153 ? -21.151 6.408 13.671 1.00 88.06 153 VAL A O 1
ATOM 1253 N N . THR A 1 154 ? -20.072 7.552 15.264 1.00 88.12 154 THR A N 1
ATOM 1254 C CA . THR A 1 154 ? -20.792 6.906 16.373 1.00 88.12 154 THR A CA 1
ATOM 1255 C C . THR A 1 154 ? -22.277 7.284 16.383 1.00 88.12 154 THR A C 1
ATOM 1257 O O . THR A 1 154 ? -23.120 6.401 16.550 1.00 88.12 154 THR A O 1
ATOM 1260 N N . ALA A 1 155 ? -22.616 8.543 16.076 1.00 87.06 155 ALA A N 1
ATOM 1261 C CA . ALA A 1 155 ? -24.002 8.987 15.923 1.00 87.06 155 ALA A CA 1
ATOM 1262 C C . ALA A 1 155 ? -24.734 8.278 14.768 1.00 87.06 155 ALA A C 1
ATOM 1264 O O . ALA A 1 155 ? -25.863 7.828 14.951 1.00 87.06 155 ALA A O 1
ATOM 1265 N N . GLU A 1 156 ? -24.095 8.126 13.601 1.00 88.56 156 GLU A N 1
ATOM 1266 C CA . GLU A 1 156 ? -24.668 7.412 12.445 1.00 88.56 156 GLU A CA 1
ATOM 1267 C C . GLU A 1 156 ? -24.915 5.923 12.734 1.00 88.56 156 GLU A C 1
ATOM 1269 O O . GLU A 1 156 ? -25.882 5.341 12.244 1.00 88.56 156 GLU A O 1
ATOM 1274 N N . LEU A 1 157 ? -24.056 5.307 13.547 1.00 86.44 157 LEU A N 1
ATOM 1275 C CA . LEU A 1 157 ? -24.135 3.887 13.896 1.00 86.44 157 LEU A CA 1
ATOM 1276 C C . LEU A 1 157 ? -24.970 3.611 15.155 1.00 86.44 157 LEU A C 1
ATOM 1278 O O . LEU A 1 157 ? -25.133 2.451 15.542 1.00 86.44 157 LEU A O 1
ATOM 1282 N N . GLY A 1 158 ? -25.520 4.655 15.783 1.00 87.12 158 GLY A N 1
ATOM 1283 C CA . GLY A 1 158 ? -26.342 4.542 16.986 1.00 87.12 158 GLY A CA 1
ATOM 1284 C C . GLY A 1 158 ? -25.577 3.998 18.197 1.00 87.12 158 GLY A C 1
ATOM 1285 O O . GLY A 1 158 ? -26.153 3.265 19.000 1.00 87.12 158 GLY A O 1
ATOM 1286 N N . MET A 1 159 ? -24.286 4.318 18.319 1.00 88.69 159 MET A N 1
ATOM 1287 C CA . MET A 1 159 ? -23.433 3.931 19.449 1.00 88.69 159 MET A CA 1
ATOM 1288 C C . MET A 1 159 ? -22.765 5.160 20.081 1.00 88.69 159 MET A C 1
ATOM 1290 O O . MET A 1 159 ? -22.735 6.225 19.477 1.00 88.69 159 MET A O 1
ATOM 1294 N N . SER A 1 160 ? -22.241 5.045 21.304 1.00 88.81 160 SER A N 1
ATOM 1295 C CA . SER A 1 160 ? -21.480 6.133 21.939 1.00 88.81 160 SER A CA 1
ATOM 1296 C C . SER A 1 160 ? -19.973 5.947 21.742 1.00 88.81 160 SER A C 1
ATOM 1298 O O . SER A 1 160 ? -19.484 4.821 21.635 1.00 88.81 160 SER A O 1
ATOM 1300 N N . ALA A 1 161 ? -19.219 7.050 21.737 1.00 85.62 161 ALA A N 1
ATOM 1301 C CA . ALA A 1 161 ? -17.756 7.007 21.658 1.00 85.62 161 ALA A CA 1
ATOM 1302 C C . ALA A 1 161 ? -17.120 6.261 22.847 1.00 85.62 161 ALA A C 1
ATOM 1304 O O . ALA A 1 161 ? -16.113 5.577 22.675 1.00 85.62 161 ALA A O 1
ATOM 1305 N N . ASP A 1 162 ? -17.728 6.339 24.035 1.00 85.44 162 ASP A N 1
ATOM 1306 C CA . ASP A 1 162 ? -17.276 5.588 25.211 1.00 85.44 162 ASP A CA 1
ATOM 1307 C C . ASP A 1 162 ? -17.535 4.081 25.080 1.00 85.44 162 ASP A C 1
ATOM 1309 O O . ASP A 1 162 ? -16.687 3.287 25.481 1.00 85.44 162 ASP A O 1
ATOM 1313 N N . ALA A 1 163 ? -18.662 3.669 24.483 1.00 84.25 163 ALA A N 1
ATOM 1314 C CA . ALA A 1 163 ? -18.934 2.256 24.218 1.00 84.25 163 ALA A CA 1
ATOM 1315 C C . ALA A 1 163 ? -17.934 1.679 23.206 1.00 84.25 163 ALA A C 1
ATOM 1317 O O . ALA A 1 163 ? -17.389 0.602 23.431 1.00 84.25 163 ALA A O 1
ATOM 1318 N N . LEU A 1 164 ? -17.633 2.435 22.143 1.00 85.12 164 LEU A N 1
ATOM 1319 C CA . LEU A 1 164 ? -16.612 2.075 21.158 1.00 85.12 164 LEU A CA 1
ATOM 1320 C C . LEU A 1 164 ? -15.224 1.928 21.803 1.00 85.12 164 LEU A C 1
ATOM 1322 O O . LEU A 1 164 ? -14.537 0.944 21.552 1.00 85.12 164 LEU A O 1
ATOM 1326 N N . ARG A 1 165 ? -14.818 2.878 22.659 1.00 84.31 165 ARG A N 1
ATOM 1327 C CA . ARG A 1 165 ? -13.529 2.820 23.370 1.00 84.31 165 ARG A CA 1
ATOM 1328 C C . ARG A 1 165 ? -13.439 1.600 24.285 1.00 84.31 165 ARG A C 1
ATOM 1330 O O . ARG A 1 165 ? -12.439 0.898 24.249 1.00 84.31 165 ARG A O 1
ATOM 1337 N N . LYS A 1 166 ? -14.489 1.333 25.064 1.00 84.12 166 LYS A N 1
ATOM 1338 C CA . LYS A 1 166 ? -14.524 0.222 26.019 1.00 84.12 166 LYS A CA 1
ATOM 1339 C C . LYS A 1 166 ? -14.452 -1.145 25.336 1.00 84.12 166 LYS A C 1
ATOM 1341 O O . LYS A 1 166 ? -13.791 -2.039 25.850 1.00 84.12 166 LYS A O 1
ATOM 1346 N N . GLU A 1 167 ? -15.115 -1.312 24.190 1.00 80.81 167 GLU A N 1
ATOM 1347 C CA . GLU A 1 167 ? -14.980 -2.543 23.401 1.00 80.81 167 GLU A CA 1
ATOM 1348 C C . GLU A 1 167 ? -13.566 -2.707 22.840 1.00 80.81 167 GLU A C 1
ATOM 1350 O O . GLU A 1 167 ? -13.029 -3.804 22.894 1.00 80.81 167 GLU A O 1
ATOM 1355 N N . LEU A 1 168 ? -12.933 -1.625 22.374 1.00 80.19 168 LEU A N 1
ATOM 1356 C CA . LEU A 1 168 ? -11.545 -1.672 21.902 1.00 80.19 168 LEU A CA 1
ATOM 1357 C C . LEU A 1 168 ? -10.551 -2.014 23.019 1.00 80.19 168 LEU A C 1
ATOM 1359 O O . LEU A 1 168 ? -9.630 -2.793 22.795 1.00 80.19 168 LEU A O 1
ATOM 1363 N N . GLU A 1 169 ? -10.731 -1.447 24.214 1.00 81.19 169 GLU A N 1
ATOM 1364 C CA . GLU A 1 169 ? -9.895 -1.735 25.387 1.00 81.19 169 GLU A CA 1
ATOM 1365 C C . GLU A 1 169 ? -10.031 -3.196 25.831 1.00 81.19 169 GLU A C 1
ATOM 1367 O O . GLU A 1 169 ? -9.020 -3.856 26.042 1.00 81.19 169 GLU A O 1
ATOM 1372 N N . GLY A 1 170 ? -11.254 -3.736 25.878 1.00 74.50 170 GLY A N 1
ATOM 1373 C CA . GLY A 1 170 ? -11.502 -5.129 26.269 1.00 74.50 170 GLY A CA 1
ATOM 1374 C C . GLY A 1 170 ? -10.991 -6.189 25.285 1.00 74.50 170 GLY A C 1
ATOM 1375 O O . GLY A 1 170 ? -11.046 -7.370 25.601 1.00 74.50 170 GLY A O 1
ATOM 1376 N N . MET A 1 171 ? -10.521 -5.791 24.100 1.00 67.06 171 MET A N 1
ATOM 1377 C CA . MET A 1 171 ? -9.908 -6.683 23.106 1.00 67.06 171 MET A CA 1
ATOM 1378 C C . MET A 1 171 ? -8.376 -6.643 23.127 1.00 67.06 171 MET A C 1
ATOM 1380 O O . MET A 1 171 ? -7.733 -7.466 22.478 1.00 67.06 171 MET A O 1
ATOM 1384 N N . LEU A 1 172 ? -7.790 -5.659 23.816 1.00 62.53 172 LEU A N 1
ATOM 1385 C CA . LEU A 1 172 ? -6.342 -5.517 23.985 1.00 62.53 172 LEU A CA 1
ATOM 1386 C C . LEU A 1 172 ? -5.829 -6.183 25.277 1.00 62.53 172 LEU A C 1
ATOM 1388 O O . LEU A 1 172 ? -4.612 -6.261 25.457 1.00 62.53 172 LEU A O 1
ATOM 1392 N N . GLU A 1 17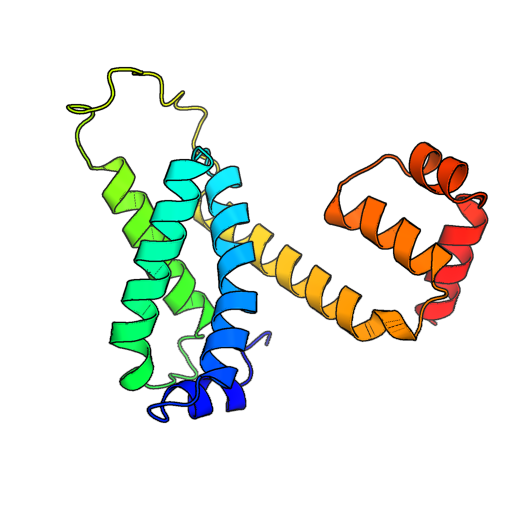3 ? -6.736 -6.638 26.147 1.00 53.94 173 GLU A N 1
ATOM 1393 C CA . GLU A 1 173 ? -6.475 -7.438 27.358 1.00 53.94 173 GLU A CA 1
ATOM 1394 C C . GLU A 1 173 ? -6.554 -8.946 27.077 1.00 53.94 173 GLU A C 1
ATOM 1396 O O . GLU A 1 173 ? -5.687 -9.677 27.613 1.00 53.94 173 GLU A O 1
#

Mean predicted aligned error: 9.87 Å

Solvent-accessible surface area (backbone atoms only — not comparable to full-atom values): 10176 Å² total; per-residue (Å²): 135,93,62,76,54,66,71,49,60,57,42,48,42,42,87,85,43,58,64,44,48,52,51,49,49,68,60,48,48,60,46,42,40,53,32,30,44,69,53,68,41,51,74,66,61,18,50,53,50,39,51,56,44,51,53,50,44,68,73,42,45,60,75,57,75,88,42,94,89,54,49,68,66,60,54,51,49,51,51,49,52,50,54,51,53,52,59,74,66,53,73,78,86,80,50,97,71,83,68,82,74,78,60,78,65,50,59,63,65,61,46,43,54,53,37,54,52,51,55,50,52,54,48,58,52,61,71,50,46,86,80,42,58,72,67,59,45,51,44,52,47,44,37,74,75,65,66,48,58,65,68,61,47,23,58,76,69,75,49,51,66,67,58,52,49,51,55,55,53,68,71,77,113